Protein AF-A0A2I0QCY6-F1 (afdb_monomer_lite)

Structure (mmCIF, N/CA/C/O backbone):
data_AF-A0A2I0QCY6-F1
#
_entry.id   AF-A0A2I0QCY6-F1
#
loop_
_atom_site.group_PDB
_atom_site.id
_atom_site.type_symbol
_atom_site.label_atom_id
_atom_site.label_alt_id
_atom_site.label_comp_id
_atom_site.label_asym_id
_atom_site.label_entity_id
_atom_site.label_seq_id
_atom_site.pdbx_PDB_ins_code
_atom_site.Cartn_x
_atom_site.Cartn_y
_atom_site.Cartn_z
_atom_site.occupancy
_atom_site.B_iso_or_equiv
_atom_site.auth_seq_id
_atom_site.auth_comp_id
_atom_site.auth_asym_id
_atom_site.auth_atom_id
_atom_site.pdbx_PDB_model_num
ATOM 1 N N . MET A 1 1 ? -36.708 6.060 -2.106 1.00 56.03 1 MET A N 1
ATOM 2 C CA . MET A 1 1 ? -35.362 5.475 -1.923 1.00 56.03 1 MET A CA 1
ATOM 3 C C . MET A 1 1 ? -35.419 4.570 -0.708 1.00 56.03 1 MET A C 1
ATOM 5 O O . MET A 1 1 ? -35.887 5.029 0.324 1.00 56.03 1 MET A O 1
ATOM 9 N N . ASN A 1 2 ? -35.019 3.303 -0.832 1.00 63.25 2 ASN A N 1
ATOM 10 C CA . ASN A 1 2 ? -34.872 2.440 0.344 1.00 63.25 2 ASN A CA 1
ATOM 11 C C . ASN A 1 2 ? -33.709 2.963 1.201 1.00 63.25 2 ASN A C 1
ATOM 13 O O . ASN A 1 2 ? -32.710 3.404 0.623 1.00 63.25 2 ASN A O 1
ATOM 17 N N . PRO A 1 3 ? -33.818 2.943 2.540 1.00 66.56 3 PRO A N 1
ATOM 18 C CA . PRO A 1 3 ? -32.717 3.354 3.398 1.00 66.56 3 PRO A CA 1
ATOM 19 C C . PRO A 1 3 ? -31.495 2.453 3.152 1.00 66.56 3 PRO A C 1
ATOM 21 O O . PRO A 1 3 ? -31.661 1.258 2.874 1.00 66.56 3 PRO A O 1
ATOM 24 N N . PRO A 1 4 ? -30.269 2.999 3.227 1.00 73.38 4 PRO A N 1
ATOM 25 C CA . PRO A 1 4 ? -29.063 2.200 3.075 1.00 73.38 4 PRO A CA 1
ATOM 26 C C . PRO A 1 4 ? -29.025 1.119 4.158 1.00 73.38 4 PRO A C 1
ATOM 28 O O . PRO A 1 4 ? -29.265 1.384 5.336 1.00 73.38 4 PRO A O 1
ATOM 31 N N . LYS A 1 5 ? -28.735 -0.121 3.756 1.00 76.56 5 LYS A N 1
ATOM 32 C CA . LYS A 1 5 ? -28.616 -1.243 4.687 1.00 76.56 5 LYS A CA 1
ATOM 33 C C . LYS A 1 5 ? -27.312 -1.102 5.471 1.00 76.56 5 LYS A C 1
ATOM 35 O O . LYS A 1 5 ? -26.233 -1.222 4.898 1.00 76.56 5 LYS A O 1
ATOM 40 N N . ILE A 1 6 ? -27.425 -0.847 6.770 1.00 76.56 6 ILE A N 1
ATOM 41 C CA . ILE A 1 6 ? -26.289 -0.804 7.692 1.00 76.56 6 ILE A CA 1
ATOM 42 C C . ILE A 1 6 ? -25.958 -2.247 8.084 1.00 76.56 6 ILE A C 1
ATOM 44 O O . ILE A 1 6 ? -26.844 -3.009 8.467 1.00 76.56 6 ILE A O 1
ATOM 48 N N . TYR A 1 7 ? -24.695 -2.637 7.926 1.00 77.44 7 TYR A N 1
ATOM 49 C CA . TYR A 1 7 ? -24.212 -3.965 8.290 1.00 77.44 7 TYR A CA 1
ATOM 50 C C . TYR A 1 7 ? -23.464 -3.887 9.615 1.00 77.44 7 TYR A C 1
ATOM 52 O O . TYR A 1 7 ? -22.418 -3.254 9.673 1.00 77.44 7 TYR A O 1
ATOM 60 N N . ASP A 1 8 ? -23.934 -4.589 10.644 1.00 81.81 8 ASP A N 1
ATOM 61 C CA . ASP A 1 8 ? -23.185 -4.705 11.907 1.00 81.81 8 ASP A CA 1
ATOM 62 C C . ASP A 1 8 ? -21.906 -5.537 11.727 1.00 81.81 8 ASP A C 1
ATOM 64 O O . ASP A 1 8 ? -20.870 -5.277 12.336 1.00 81.81 8 ASP A O 1
ATOM 68 N N . ASN A 1 9 ? -21.974 -6.531 10.837 1.00 89.12 9 ASN A N 1
ATOM 69 C CA . ASN A 1 9 ? -20.839 -7.320 10.384 1.00 89.12 9 ASN A CA 1
ATOM 70 C C . ASN A 1 9 ? -20.894 -7.472 8.866 1.00 89.12 9 ASN A C 1
ATOM 72 O O . ASN A 1 9 ? -21.902 -7.915 8.307 1.00 89.12 9 ASN A O 1
ATOM 76 N N . TYR A 1 10 ? -19.795 -7.130 8.201 1.00 89.19 10 TYR A N 1
ATOM 77 C CA . TYR A 1 10 ? -19.658 -7.357 6.770 1.00 89.19 10 TYR A CA 1
ATOM 78 C C . TYR A 1 10 ? -19.527 -8.857 6.472 1.00 89.19 10 TYR A C 1
ATOM 80 O O . TYR A 1 10 ? -18.855 -9.580 7.214 1.00 89.19 10 TYR A O 1
ATOM 88 N N . PRO A 1 11 ? -20.138 -9.350 5.382 1.00 91.88 11 PRO A N 1
ATOM 89 C CA . PRO A 1 11 ? -19.978 -10.735 4.969 1.00 91.88 11 PRO A CA 1
ATOM 90 C C . PRO A 1 11 ? -18.519 -11.026 4.590 1.00 91.88 11 PRO A C 1
ATOM 92 O O . PRO A 1 11 ? -17.850 -10.215 3.949 1.00 91.88 11 PRO A O 1
ATOM 95 N N . LEU A 1 12 ? -18.038 -12.219 4.949 1.00 91.06 12 LEU A N 1
ATOM 96 C CA . LEU A 1 12 ? -16.628 -12.607 4.809 1.00 91.06 12 LEU A CA 1
ATOM 97 C C . LEU A 1 12 ? -16.093 -12.511 3.375 1.00 91.06 12 LEU A C 1
ATOM 99 O O . LEU A 1 12 ? -14.922 -12.201 3.186 1.00 91.06 12 LEU A O 1
ATOM 103 N N . TRP A 1 13 ? -16.929 -12.737 2.360 1.00 92.31 13 TRP A N 1
ATOM 104 C CA . TRP A 1 13 ? -16.494 -12.636 0.967 1.00 92.31 13 TRP A CA 1
ATOM 105 C C . TRP A 1 13 ? -16.049 -11.212 0.599 1.00 92.31 13 TRP A C 1
ATOM 107 O O . TRP A 1 13 ? -15.081 -11.073 -0.142 1.00 92.31 13 TRP A O 1
ATOM 117 N N . ILE A 1 14 ? -16.678 -10.165 1.159 1.00 91.56 14 ILE A N 1
ATOM 118 C CA . ILE A 1 14 ? -16.260 -8.768 0.936 1.00 91.56 14 ILE A CA 1
ATOM 119 C C . ILE A 1 14 ? -14.865 -8.561 1.512 1.00 91.56 14 ILE A C 1
ATOM 121 O O . ILE A 1 14 ? -13.996 -8.032 0.828 1.00 91.56 14 ILE A O 1
ATOM 125 N N . VAL A 1 15 ? -14.639 -9.051 2.733 1.00 93.50 15 VAL A N 1
ATOM 126 C CA . VAL A 1 15 ? -13.345 -8.958 3.419 1.00 93.50 15 VAL A CA 1
ATOM 127 C C . VAL A 1 15 ? -12.244 -9.661 2.633 1.00 93.50 15 VAL A C 1
ATOM 129 O O . VAL A 1 15 ? -11.139 -9.136 2.499 1.00 93.50 15 VAL A O 1
ATOM 132 N N . ILE A 1 16 ? -12.533 -10.853 2.112 1.00 93.94 16 ILE A N 1
ATOM 133 C CA . ILE A 1 16 ? -11.571 -11.627 1.325 1.00 93.94 16 ILE A CA 1
ATOM 134 C C . ILE A 1 16 ? -11.234 -10.878 0.034 1.00 93.94 16 ILE A C 1
ATOM 136 O O . ILE A 1 16 ? -10.059 -10.647 -0.241 1.00 93.94 16 ILE A O 1
ATOM 140 N N . VAL A 1 17 ? -12.247 -10.452 -0.725 1.00 93.69 17 VAL A N 1
ATOM 141 C CA . VAL A 1 17 ? -12.047 -9.745 -1.998 1.00 93.69 17 VAL A CA 1
ATOM 142 C C . VAL A 1 17 ? -11.289 -8.434 -1.786 1.00 93.69 17 VAL A C 1
ATOM 144 O O . VAL A 1 17 ? -10.324 -8.177 -2.505 1.00 93.69 17 VAL A O 1
ATOM 147 N N . SER A 1 18 ? -11.651 -7.642 -0.771 1.00 91.94 18 SER A N 1
ATOM 148 C CA . SER A 1 18 ? -10.982 -6.368 -0.493 1.00 91.94 18 SER A CA 1
ATOM 149 C C . SER A 1 18 ? -9.505 -6.563 -0.153 1.00 91.94 18 SER A C 1
ATOM 151 O O . SER A 1 18 ? -8.654 -5.836 -0.654 1.00 91.94 18 SER A O 1
ATOM 153 N N . ASN A 1 19 ? -9.182 -7.562 0.676 1.00 93.06 19 ASN A N 1
ATOM 154 C CA . ASN A 1 19 ? -7.799 -7.813 1.075 1.00 93.06 19 ASN A CA 1
ATOM 155 C C . ASN A 1 19 ? -6.968 -8.404 -0.065 1.00 93.06 19 ASN A C 1
ATOM 157 O O . ASN A 1 19 ? -5.804 -8.041 -0.195 1.00 93.06 19 ASN A O 1
ATOM 161 N N . ILE A 1 20 ? -7.546 -9.269 -0.904 1.00 93.69 20 ILE A N 1
ATOM 162 C CA . ILE A 1 20 ? -6.861 -9.779 -2.101 1.00 93.69 20 ILE A CA 1
ATOM 163 C C . ILE A 1 20 ? -6.514 -8.621 -3.038 1.00 93.69 20 ILE A C 1
ATOM 165 O O . ILE A 1 20 ? -5.376 -8.537 -3.500 1.00 93.69 20 ILE A O 1
ATOM 169 N N . LEU A 1 21 ? -7.463 -7.708 -3.270 1.00 92.25 21 LEU A N 1
ATOM 170 C CA . LEU A 1 21 ? -7.251 -6.546 -4.128 1.00 92.25 21 LEU A CA 1
ATOM 171 C C . LEU A 1 21 ? -6.115 -5.663 -3.589 1.00 92.25 21 LEU A C 1
ATOM 173 O O . LEU A 1 21 ? -5.157 -5.393 -4.316 1.00 92.25 21 LEU A O 1
ATOM 177 N N . SER A 1 22 ? -6.167 -5.293 -2.303 1.00 91.88 22 SER A N 1
ATOM 178 C CA . SER A 1 22 ? -5.122 -4.483 -1.660 1.00 91.88 22 SER A CA 1
ATOM 179 C C . SER A 1 22 ? -3.757 -5.178 -1.652 1.00 91.88 22 SER A C 1
ATOM 181 O O . SER A 1 22 ? -2.744 -4.557 -1.971 1.00 91.88 22 SER A O 1
ATOM 183 N N . LEU A 1 23 ? -3.712 -6.476 -1.336 1.00 94.19 23 LEU A N 1
ATOM 184 C CA . LEU A 1 23 ? -2.462 -7.232 -1.290 1.00 94.19 23 LEU A CA 1
ATOM 185 C C . LEU A 1 23 ? -1.823 -7.350 -2.675 1.00 94.19 23 LEU A C 1
ATOM 187 O O . LEU A 1 23 ? -0.603 -7.262 -2.793 1.00 94.19 23 LEU A O 1
ATOM 191 N N . ALA A 1 24 ? -2.628 -7.506 -3.724 1.00 94.31 24 ALA A N 1
ATOM 192 C CA . ALA A 1 24 ? -2.135 -7.531 -5.093 1.00 94.31 24 ALA A CA 1
ATOM 193 C C . ALA A 1 24 ? -1.528 -6.180 -5.511 1.00 94.31 24 ALA A C 1
ATOM 195 O O . ALA A 1 24 ? -0.487 -6.169 -6.167 1.00 94.31 24 ALA A O 1
ATOM 196 N N . VAL A 1 25 ? -2.100 -5.050 -5.072 1.00 94.50 25 VAL A N 1
ATOM 197 C CA . VAL A 1 25 ? -1.498 -3.720 -5.290 1.00 94.50 25 VAL A CA 1
ATOM 198 C C . VAL A 1 25 ? -0.140 -3.619 -4.589 1.00 94.50 25 VAL A C 1
ATOM 200 O O . VAL A 1 25 ? 0.845 -3.221 -5.213 1.00 94.50 25 VAL A O 1
ATOM 203 N N . TYR A 1 26 ? -0.055 -4.040 -3.324 1.00 96.00 26 TYR A N 1
ATOM 204 C CA . TYR A 1 26 ? 1.204 -4.038 -2.569 1.00 96.00 26 TYR A CA 1
ATOM 205 C C . TYR A 1 26 ? 2.253 -4.963 -3.193 1.00 96.00 26 TYR A C 1
ATOM 207 O O . TYR A 1 26 ? 3.422 -4.595 -3.293 1.00 96.00 26 TYR A O 1
ATOM 215 N N . ALA A 1 27 ? 1.847 -6.148 -3.650 1.00 96.56 27 ALA A N 1
ATOM 216 C CA . ALA A 1 27 ? 2.734 -7.108 -4.293 1.00 96.56 27 ALA A CA 1
ATOM 217 C C . ALA A 1 27 ? 3.266 -6.583 -5.635 1.00 96.56 27 ALA A C 1
ATOM 219 O O . ALA A 1 27 ? 4.466 -6.683 -5.893 1.00 96.56 27 ALA A O 1
ATOM 220 N N . ALA A 1 28 ? 2.404 -5.980 -6.459 1.00 96.56 28 ALA A N 1
ATOM 221 C CA . ALA A 1 28 ? 2.802 -5.353 -7.717 1.00 96.56 28 ALA A CA 1
ATOM 222 C C . ALA A 1 28 ? 3.806 -4.216 -7.480 1.00 96.56 28 ALA A C 1
ATOM 224 O O . ALA A 1 28 ? 4.864 -4.175 -8.114 1.00 96.56 28 ALA A O 1
ATOM 225 N N . GLY A 1 29 ? 3.520 -3.344 -6.510 1.00 97.12 29 GLY A N 1
ATOM 226 C CA . GLY A 1 29 ? 4.425 -2.267 -6.135 1.00 97.12 29 GLY A CA 1
ATOM 227 C C . GLY A 1 29 ? 5.769 -2.786 -5.624 1.00 97.12 29 GLY A C 1
ATOM 228 O O . GLY A 1 29 ? 6.821 -2.359 -6.101 1.00 97.12 29 GLY A O 1
ATOM 229 N N . ALA A 1 30 ? 5.751 -3.774 -4.729 1.00 97.75 30 ALA A N 1
ATOM 230 C CA . ALA A 1 30 ? 6.962 -4.379 -4.189 1.00 97.75 30 ALA A CA 1
ATOM 231 C C . ALA A 1 30 ? 7.807 -5.016 -5.296 1.00 97.75 30 ALA A C 1
ATOM 233 O O . ALA A 1 30 ? 9.010 -4.771 -5.355 1.00 97.75 30 ALA A O 1
ATOM 234 N N . TYR A 1 31 ? 7.186 -5.770 -6.206 1.00 98.00 31 TYR A N 1
ATOM 235 C CA . TYR A 1 31 ? 7.868 -6.393 -7.339 1.00 98.00 31 TYR A CA 1
ATOM 236 C C . TYR A 1 31 ? 8.616 -5.365 -8.201 1.00 98.00 31 TYR A C 1
ATOM 238 O O . TYR A 1 31 ? 9.800 -5.549 -8.500 1.00 98.00 31 TYR A O 1
ATOM 246 N N . ILE A 1 32 ? 7.965 -4.250 -8.546 1.00 97.69 32 ILE A N 1
ATOM 247 C CA . ILE A 1 32 ? 8.595 -3.158 -9.302 1.00 97.69 32 ILE A CA 1
ATOM 248 C C . ILE A 1 32 ? 9.781 -2.574 -8.521 1.00 97.69 32 ILE A C 1
ATOM 250 O O . ILE A 1 32 ? 10.876 -2.413 -9.067 1.00 97.69 32 ILE A O 1
ATOM 254 N N . MET A 1 33 ? 9.591 -2.300 -7.229 1.00 98.44 33 MET A N 1
ATOM 255 C CA . MET A 1 33 ? 10.623 -1.692 -6.389 1.00 98.44 33 MET A CA 1
ATOM 256 C C . MET A 1 33 ? 11.823 -2.621 -6.159 1.00 98.44 33 MET A C 1
ATOM 258 O O . MET A 1 33 ? 12.955 -2.137 -6.142 1.00 98.44 33 MET A O 1
ATOM 262 N N . PHE A 1 34 ? 11.615 -3.937 -6.050 1.00 98.12 34 PHE A N 1
ATOM 263 C CA . PHE A 1 34 ? 12.695 -4.932 -6.000 1.00 98.12 34 PHE A CA 1
ATOM 264 C C . PHE A 1 34 ? 13.426 -5.070 -7.339 1.00 98.12 34 PHE A C 1
ATOM 266 O O . PHE A 1 34 ? 14.641 -5.261 -7.357 1.00 98.12 34 PHE A O 1
ATOM 273 N N . THR A 1 35 ? 12.710 -4.921 -8.457 1.00 96.69 35 THR A N 1
ATOM 274 C CA . THR A 1 35 ? 13.307 -4.934 -9.803 1.00 96.69 35 THR A CA 1
ATOM 275 C C . THR A 1 35 ? 14.245 -3.743 -10.013 1.00 96.69 35 THR A C 1
ATOM 277 O O . THR A 1 35 ? 15.268 -3.860 -10.697 1.00 96.69 35 THR A O 1
ATOM 280 N N . LEU A 1 36 ? 13.938 -2.592 -9.405 1.00 96.38 36 LEU A N 1
ATOM 281 C CA . LEU A 1 36 ? 14.852 -1.453 -9.385 1.00 96.38 36 LEU A CA 1
ATOM 282 C C . LEU A 1 36 ? 16.123 -1.783 -8.586 1.00 96.38 36 LEU A C 1
ATOM 284 O O . LEU A 1 36 ? 17.222 -1.670 -9.136 1.00 96.38 36 LEU A O 1
ATOM 288 N N . SER A 1 37 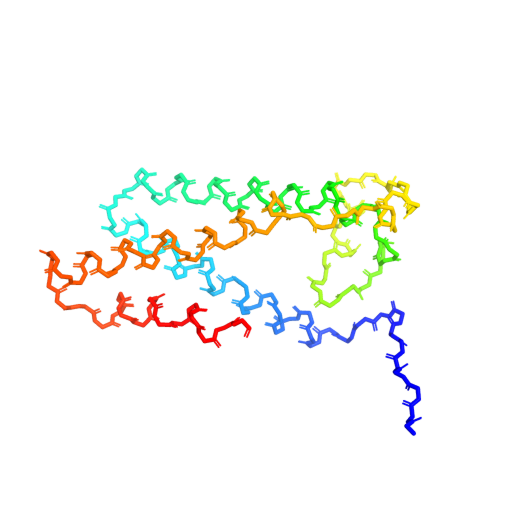? 15.965 -2.189 -7.321 1.00 97.25 37 SER A N 1
ATOM 289 C CA . SER A 1 37 ? 17.048 -2.648 -6.444 1.00 97.25 37 SER A CA 1
ATOM 290 C C . SER A 1 37 ? 16.507 -3.362 -5.195 1.00 97.25 37 SER A C 1
ATOM 292 O O . SER A 1 37 ? 15.384 -3.115 -4.752 1.00 97.25 37 SER A O 1
ATOM 294 N N . MET A 1 38 ? 17.341 -4.180 -4.545 1.00 97.62 38 MET A N 1
ATOM 295 C CA . MET A 1 38 ? 16.978 -4.832 -3.276 1.00 97.62 38 MET A CA 1
ATOM 296 C C . MET A 1 38 ? 16.643 -3.815 -2.172 1.00 97.62 38 MET A C 1
ATOM 298 O O . MET A 1 38 ? 15.673 -3.984 -1.435 1.00 97.62 38 MET A O 1
ATOM 302 N N . ILE A 1 39 ? 17.427 -2.735 -2.079 1.00 98.19 39 ILE A N 1
ATOM 303 C CA . ILE A 1 39 ? 17.269 -1.702 -1.048 1.00 98.19 39 ILE A CA 1
ATOM 304 C C . ILE A 1 39 ? 15.918 -0.997 -1.211 1.00 98.19 39 ILE A C 1
ATOM 306 O O . ILE A 1 39 ? 15.179 -0.850 -0.240 1.00 98.19 39 ILE A O 1
ATOM 310 N N . THR A 1 40 ? 15.559 -0.606 -2.437 1.00 97.50 40 THR A N 1
ATOM 311 C CA . THR A 1 40 ? 14.291 0.088 -2.715 1.00 97.50 40 THR A CA 1
ATOM 312 C C . THR A 1 40 ? 13.074 -0.786 -2.435 1.00 97.50 40 THR A C 1
ATOM 314 O O . THR A 1 40 ? 12.083 -0.285 -1.906 1.00 97.50 40 THR A O 1
ATOM 317 N N . GLY A 1 41 ? 13.153 -2.089 -2.719 1.00 98.00 41 GLY A N 1
ATOM 318 C CA . GLY A 1 41 ? 12.106 -3.041 -2.349 1.00 98.00 41 GLY A CA 1
ATOM 319 C C . GLY A 1 41 ? 11.921 -3.164 -0.834 1.00 98.00 41 GLY A C 1
ATOM 320 O O . GLY A 1 41 ? 10.797 -3.060 -0.345 1.00 98.00 41 GLY A O 1
ATOM 321 N N . ILE A 1 42 ? 13.012 -3.294 -0.069 1.00 98.25 42 ILE A N 1
ATOM 322 C CA . ILE A 1 42 ? 12.947 -3.353 1.403 1.00 98.25 42 ILE A CA 1
ATOM 323 C C . ILE A 1 42 ? 12.341 -2.067 1.979 1.00 98.25 42 ILE A C 1
ATOM 325 O O . ILE A 1 42 ? 11.440 -2.140 2.817 1.00 98.25 42 ILE A O 1
ATOM 329 N N . LEU A 1 43 ? 12.788 -0.895 1.512 1.00 98.00 43 LEU A N 1
ATOM 330 C CA . LEU A 1 43 ? 12.248 0.395 1.959 1.00 98.00 43 LEU A CA 1
ATOM 331 C C . LEU A 1 43 ? 10.746 0.514 1.679 1.00 98.00 43 LEU A C 1
ATOM 333 O O . LEU A 1 43 ? 10.004 1.000 2.530 1.00 98.00 43 LEU A O 1
ATOM 337 N N . TYR A 1 44 ? 10.288 0.027 0.525 1.00 98.06 44 TYR A N 1
ATOM 338 C CA . TYR A 1 44 ? 8.871 0.021 0.169 1.00 98.06 44 TYR A CA 1
ATOM 339 C C . TYR A 1 44 ? 8.033 -0.889 1.082 1.00 98.06 44 TYR A C 1
ATOM 341 O O . TYR A 1 44 ? 6.961 -0.491 1.536 1.00 98.06 44 TYR A O 1
ATOM 349 N N . ILE A 1 45 ? 8.530 -2.082 1.423 1.00 98.19 45 ILE A N 1
ATOM 350 C CA . ILE A 1 45 ? 7.844 -2.976 2.371 1.00 98.19 45 ILE A CA 1
ATOM 351 C C . ILE A 1 45 ? 7.764 -2.349 3.766 1.00 98.19 45 ILE A C 1
ATOM 353 O O . ILE A 1 45 ? 6.698 -2.359 4.382 1.00 98.19 45 ILE A O 1
ATOM 357 N N . ILE A 1 46 ? 8.863 -1.762 4.253 1.00 98.06 46 ILE A N 1
ATOM 358 C CA . ILE A 1 46 ? 8.871 -1.036 5.532 1.00 98.06 46 ILE A CA 1
ATOM 359 C C . ILE A 1 46 ? 7.834 0.088 5.501 1.00 98.06 46 ILE A C 1
ATOM 361 O O . ILE A 1 46 ? 7.063 0.238 6.448 1.00 98.06 46 ILE A O 1
ATOM 365 N N . TYR A 1 47 ? 7.780 0.842 4.404 1.00 97.12 47 TYR A N 1
ATOM 366 C CA . TYR A 1 47 ? 6.816 1.918 4.221 1.00 97.12 47 TYR A CA 1
ATOM 367 C C . TYR A 1 47 ? 5.363 1.431 4.322 1.00 97.12 47 TYR A 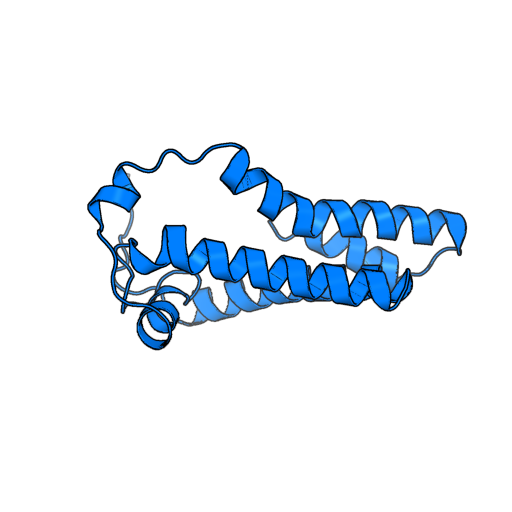C 1
ATOM 369 O O . TYR A 1 47 ? 4.596 1.996 5.103 1.00 97.12 47 TYR A O 1
ATOM 377 N N . ILE A 1 48 ? 5.000 0.346 3.624 1.00 96.62 48 ILE A N 1
ATOM 378 C CA . ILE A 1 48 ? 3.656 -0.255 3.724 1.00 96.62 48 ILE A CA 1
ATOM 379 C C . ILE A 1 48 ? 3.344 -0.663 5.166 1.00 96.62 48 ILE A C 1
ATOM 381 O O . ILE A 1 48 ? 2.262 -0.363 5.664 1.00 96.62 48 ILE A O 1
ATOM 385 N N . ILE A 1 49 ? 4.279 -1.323 5.856 1.00 96.19 49 ILE A N 1
ATOM 386 C CA . ILE A 1 49 ? 4.068 -1.784 7.237 1.00 96.19 49 ILE A CA 1
ATOM 387 C C . ILE A 1 49 ? 3.823 -0.600 8.179 1.00 96.19 49 ILE A C 1
ATOM 389 O O . ILE A 1 49 ? 2.932 -0.661 9.030 1.00 96.19 49 ILE A O 1
ATOM 393 N N . LEU A 1 50 ? 4.599 0.478 8.038 1.00 95.81 50 LEU A N 1
ATOM 394 C CA . LEU A 1 50 ? 4.429 1.689 8.841 1.00 95.81 50 LEU A CA 1
ATOM 395 C C . LEU A 1 50 ? 3.070 2.345 8.584 1.00 95.81 50 LEU A C 1
ATOM 397 O O . LEU A 1 50 ? 2.396 2.728 9.541 1.00 95.81 50 LEU A O 1
ATOM 401 N N . LEU A 1 51 ? 2.652 2.418 7.319 1.00 94.25 51 LEU A N 1
ATOM 402 C CA . LEU A 1 51 ? 1.365 2.985 6.922 1.00 94.25 51 LEU A CA 1
ATOM 403 C C . LEU A 1 51 ? 0.196 2.151 7.456 1.00 94.25 51 LEU A C 1
ATOM 405 O O . LEU A 1 51 ? -0.725 2.693 8.066 1.00 94.25 51 LEU A O 1
ATOM 409 N N . GLU A 1 52 ? 0.252 0.830 7.296 1.00 93.25 52 GLU A N 1
ATOM 410 C CA . GLU A 1 52 ? -0.747 -0.090 7.842 1.00 93.25 52 GLU A CA 1
ATOM 411 C C . GLU A 1 52 ? -0.845 0.049 9.363 1.00 93.25 52 GLU A C 1
ATOM 413 O O . GLU A 1 52 ? -1.937 0.215 9.912 1.00 93.25 52 GLU A O 1
ATOM 418 N N . ARG A 1 53 ? 0.295 0.087 10.060 1.00 94.00 53 ARG A N 1
ATOM 419 C CA . ARG A 1 53 ? 0.329 0.313 11.508 1.00 94.00 53 ARG A CA 1
ATOM 420 C C . ARG A 1 53 ? -0.317 1.645 11.895 1.00 94.00 53 ARG A C 1
ATOM 422 O O . ARG A 1 53 ? -1.097 1.671 12.847 1.00 94.00 53 ARG A O 1
ATOM 429 N N . GLN A 1 54 ? -0.014 2.729 11.184 1.00 91.38 54 GLN A N 1
ATOM 430 C CA . GLN A 1 54 ? -0.624 4.035 11.432 1.00 91.38 54 GLN A CA 1
ATOM 431 C C . GLN A 1 54 ? -2.145 3.978 11.239 1.00 91.38 54 GLN A C 1
ATOM 433 O O . GLN A 1 54 ? -2.890 4.444 12.098 1.00 91.38 54 GLN A O 1
ATOM 438 N N . PHE A 1 55 ? -2.618 3.310 10.184 1.00 90.50 55 PHE A N 1
ATOM 439 C CA . PHE A 1 55 ? -4.045 3.116 9.929 1.00 90.50 55 PHE A CA 1
ATOM 440 C C . PHE A 1 55 ? -4.757 2.365 11.068 1.00 90.50 55 PHE A C 1
ATOM 442 O O . PHE A 1 55 ? -5.888 2.700 11.440 1.00 90.50 55 PHE A O 1
ATOM 449 N N . PHE A 1 56 ? -4.100 1.365 11.663 1.00 92.19 56 PHE A N 1
ATOM 450 C CA . PHE A 1 56 ? -4.636 0.684 12.840 1.00 92.19 56 PHE A CA 1
ATOM 451 C C . PHE A 1 56 ? -4.740 1.620 14.048 1.00 92.19 56 PHE A C 1
ATOM 453 O O . PHE A 1 56 ? -5.805 1.685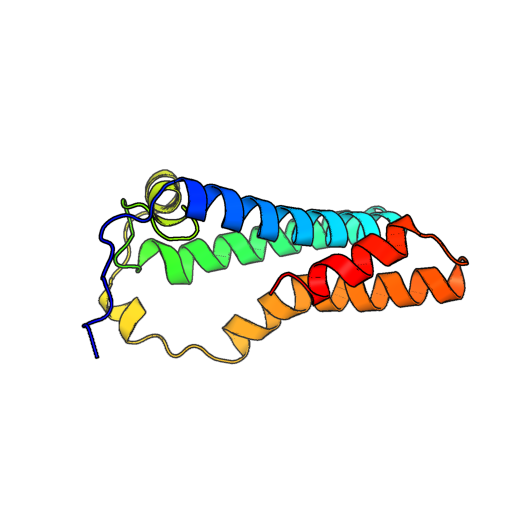 14.664 1.00 92.19 56 PHE A O 1
ATOM 460 N N . ILE A 1 57 ? -3.662 2.342 14.362 1.00 90.50 57 ILE A N 1
ATOM 461 C CA . ILE A 1 57 ? -3.553 3.183 15.564 1.00 90.50 57 ILE A CA 1
ATOM 462 C C . ILE A 1 57 ? -4.455 4.419 15.486 1.00 90.50 57 ILE A C 1
ATOM 464 O O . ILE A 1 57 ? -5.064 4.786 16.479 1.00 90.50 57 ILE A O 1
ATOM 468 N N . GLU A 1 58 ? -4.560 5.066 14.332 1.00 87.81 58 GLU A N 1
ATOM 469 C CA . GLU A 1 58 ? -5.322 6.316 14.201 1.00 87.81 58 GLU A CA 1
ATOM 470 C C . GLU A 1 58 ? -6.769 6.086 13.752 1.00 87.81 58 GLU A C 1
ATOM 472 O O . GLU A 1 58 ? -7.627 6.944 13.938 1.00 87.81 58 GLU A O 1
ATOM 477 N N . GLY A 1 59 ? -7.052 4.939 13.130 1.00 88.31 59 GLY A N 1
ATOM 478 C CA . GLY A 1 59 ? -8.375 4.608 12.605 1.00 88.31 59 GLY A CA 1
ATOM 479 C C . GLY A 1 59 ? -9.029 3.458 13.356 1.00 88.31 59 GLY A C 1
ATOM 480 O O . GLY A 1 59 ? -10.014 3.640 14.069 1.00 88.31 59 GLY A O 1
ATOM 481 N N . CYS A 1 60 ? -8.499 2.245 13.180 1.00 91.00 60 CYS A N 1
ATOM 482 C CA . CYS A 1 60 ? -9.211 1.021 13.562 1.00 91.00 60 CYS A CA 1
ATOM 483 C C . CYS A 1 60 ? -9.506 0.916 15.064 1.00 91.00 60 CYS A C 1
ATOM 485 O O . CYS A 1 60 ? -10.569 0.409 15.418 1.00 91.00 60 CYS A O 1
ATOM 487 N N . ILE A 1 61 ? -8.616 1.392 15.944 1.00 93.75 61 ILE A N 1
ATOM 488 C CA . ILE A 1 61 ? -8.856 1.335 17.399 1.00 93.75 61 ILE A CA 1
ATOM 489 C C . ILE A 1 61 ? -9.988 2.256 17.870 1.00 93.75 61 ILE A C 1
ATOM 491 O O . ILE A 1 61 ? -10.575 1.994 18.918 1.00 93.75 61 ILE A O 1
ATOM 495 N N . HIS A 1 62 ? -10.296 3.303 17.101 1.00 91.94 62 HIS A N 1
ATOM 496 C CA . HIS A 1 62 ? -11.353 4.278 17.378 1.00 91.94 62 HIS A CA 1
ATOM 497 C C . HIS A 1 62 ? -12.644 3.975 16.589 1.00 91.94 62 HIS A C 1
ATOM 499 O O . HIS A 1 62 ? -13.676 4.600 16.797 1.00 91.94 62 HIS A O 1
ATOM 505 N N . CYS A 1 63 ? -12.620 3.000 15.678 1.00 89.81 63 CYS A N 1
ATOM 506 C CA . CYS A 1 63 ? -13.746 2.699 14.801 1.00 89.81 63 CYS A CA 1
ATOM 507 C C . CYS A 1 63 ? -14.865 1.917 15.518 1.00 89.81 63 CYS A C 1
ATOM 509 O O . CYS A 1 63 ? -14.604 1.036 16.339 1.00 89.81 63 CYS A O 1
ATOM 511 N N . VA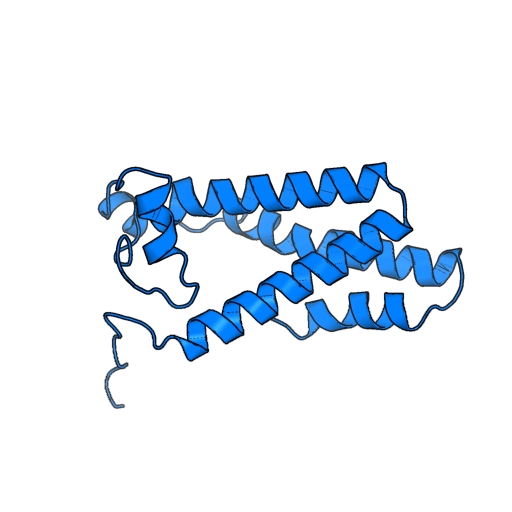L A 1 64 ? -16.124 2.148 15.118 1.00 89.56 64 VAL A N 1
ATOM 512 C CA . VAL A 1 64 ? -17.307 1.392 15.586 1.00 89.56 64 VAL A CA 1
ATOM 513 C C . VAL A 1 64 ? -17.204 -0.119 15.328 1.00 89.56 64 VAL A C 1
ATOM 515 O O . VAL A 1 64 ? -17.755 -0.921 16.079 1.00 89.56 64 VAL A O 1
ATOM 518 N N . TYR A 1 65 ? -16.438 -0.524 14.311 1.00 91.06 65 TYR A N 1
ATOM 519 C CA . TYR A 1 65 ? -16.187 -1.932 13.998 1.00 91.06 65 TYR A CA 1
ATOM 520 C C . TYR A 1 65 ? -15.036 -2.551 14.809 1.00 91.06 65 TYR A C 1
ATOM 522 O O . TYR A 1 65 ? -14.620 -3.667 14.504 1.00 91.06 65 TYR A O 1
ATOM 530 N N . TYR A 1 66 ? -14.483 -1.878 15.823 1.00 92.12 66 TYR A N 1
ATOM 531 C CA . TYR A 1 66 ? -13.477 -2.488 16.696 1.00 92.12 66 TYR A CA 1
ATOM 532 C C . TYR A 1 66 ? -14.054 -3.719 17.415 1.00 92.12 66 TYR A C 1
ATOM 534 O O . TYR A 1 66 ? -15.012 -3.606 18.180 1.00 92.12 66 TYR A O 1
ATOM 542 N N . GLY A 1 67 ? -13.461 -4.891 17.185 1.00 91.75 67 GLY A N 1
ATOM 543 C CA . GLY A 1 67 ? -13.979 -6.181 17.656 1.00 91.75 67 GLY A CA 1
ATOM 544 C C . GLY A 1 67 ? -14.962 -6.862 16.703 1.00 91.75 67 GLY A C 1
ATOM 545 O O . GLY A 1 67 ? -15.267 -8.033 16.906 1.00 91.75 67 GLY A O 1
ATOM 546 N N . ASN A 1 68 ? -15.397 -6.175 15.646 1.00 92.75 68 ASN A N 1
ATOM 547 C CA . ASN A 1 68 ? -16.378 -6.650 14.674 1.00 92.75 68 ASN A CA 1
ATOM 548 C C . ASN A 1 68 ? -15.778 -6.739 13.261 1.00 92.75 68 ASN A C 1
ATOM 550 O O . ASN A 1 68 ? -14.675 -6.259 12.975 1.00 92.75 68 ASN A O 1
ATOM 554 N N . THR A 1 69 ? -16.519 -7.356 12.343 1.00 92.94 69 THR A N 1
ATOM 555 C CA . THR A 1 69 ? -16.082 -7.539 10.953 1.00 92.94 69 THR A CA 1
ATOM 556 C C . THR A 1 69 ? -16.383 -6.285 10.131 1.00 92.94 69 THR A C 1
ATOM 558 O O . THR A 1 69 ? -17.511 -6.097 9.680 1.00 92.94 69 THR A O 1
ATOM 561 N N . CYS A 1 70 ? -15.384 -5.423 9.911 1.00 92.19 70 CYS A N 1
ATOM 562 C CA . CYS A 1 70 ? -15.492 -4.329 8.934 1.00 92.19 70 CYS A CA 1
ATOM 563 C C . CYS A 1 70 ? -15.247 -4.832 7.502 1.00 92.19 70 CYS A C 1
ATOM 565 O O . CYS A 1 70 ? -14.724 -5.929 7.320 1.00 92.19 70 CYS A O 1
ATOM 567 N N . ALA A 1 71 ? -15.539 -4.007 6.491 1.00 89.25 71 ALA A N 1
ATOM 568 C CA . ALA A 1 71 ? -15.316 -4.341 5.079 1.00 89.25 71 ALA A CA 1
ATOM 569 C C . ALA A 1 71 ? -13.875 -4.786 4.768 1.00 89.25 71 ALA A C 1
ATOM 571 O O . ALA A 1 71 ? -13.673 -5.605 3.887 1.00 89.25 71 ALA A O 1
ATOM 572 N N . PHE A 1 72 ? -12.890 -4.304 5.533 1.00 91.44 72 PHE A N 1
ATOM 573 C CA . PHE A 1 72 ? -11.476 -4.658 5.381 1.00 91.44 72 PHE A CA 1
ATOM 574 C C . PHE A 1 72 ? -11.015 -5.777 6.328 1.00 91.44 72 PHE A C 1
ATOM 576 O O . PHE A 1 72 ? -9.845 -6.148 6.314 1.00 91.44 72 PHE A O 1
ATOM 583 N N . GLY A 1 73 ? -11.873 -6.276 7.225 1.00 90.56 73 GLY A N 1
ATOM 584 C CA . GLY A 1 73 ? -11.522 -7.273 8.251 1.00 90.56 73 GLY A CA 1
ATOM 585 C C . GLY A 1 73 ? -10.614 -6.767 9.382 1.00 90.56 73 GLY A C 1
ATOM 586 O O . GLY A 1 73 ? -10.439 -7.450 10.392 1.00 90.56 73 GLY A O 1
ATOM 587 N N . LYS A 1 74 ? -10.076 -5.547 9.267 1.00 92.12 74 LYS A N 1
ATOM 588 C CA . LYS A 1 74 ? -9.162 -4.930 10.241 1.00 92.12 74 LYS A CA 1
ATOM 589 C C . LYS A 1 74 ? -9.792 -4.743 11.630 1.00 92.12 74 LYS A C 1
ATOM 591 O O . LYS A 1 74 ? -9.077 -4.792 12.626 1.00 92.12 74 LYS A O 1
ATOM 596 N N . GLY A 1 75 ? -11.119 -4.622 11.718 1.00 90.69 75 GLY A N 1
ATOM 597 C CA . GLY A 1 75 ? -11.853 -4.510 12.986 1.00 90.69 75 GLY A CA 1
ATOM 598 C C . GLY A 1 75 ? -11.680 -5.711 13.928 1.00 90.69 75 GLY A C 1
ATOM 599 O O . GLY A 1 75 ? -11.601 -5.522 15.138 1.00 90.69 75 GLY A O 1
ATOM 600 N N . ILE A 1 76 ? -11.507 -6.926 13.393 1.00 92.62 76 ILE A N 1
ATOM 601 C CA . ILE A 1 76 ? -11.243 -8.149 14.182 1.00 92.62 76 ILE A CA 1
ATOM 602 C C . ILE A 1 76 ? -9.754 -8.276 14.536 1.00 92.62 76 ILE A C 1
ATOM 604 O O . ILE A 1 76 ? -9.380 -8.906 15.527 1.00 92.62 76 ILE A O 1
ATOM 608 N N . ILE A 1 77 ? -8.883 -7.695 13.711 1.00 92.44 77 ILE A N 1
ATOM 609 C CA . ILE A 1 77 ? -7.429 -7.734 13.896 1.00 92.44 77 ILE A CA 1
ATOM 610 C C . ILE A 1 77 ? -7.007 -6.734 14.975 1.00 92.44 77 ILE A C 1
ATOM 612 O O . ILE A 1 77 ? -6.190 -7.073 15.829 1.00 92.44 77 ILE A O 1
ATOM 616 N N . ALA A 1 78 ? -7.587 -5.530 14.979 1.00 92.81 78 ALA A N 1
ATOM 617 C CA . ALA A 1 78 ? -7.194 -4.445 15.876 1.00 92.81 78 ALA A CA 1
ATOM 618 C C . ALA A 1 78 ? -7.167 -4.844 17.371 1.00 92.81 78 ALA A C 1
ATOM 620 O O . ALA A 1 78 ? -6.139 -4.595 18.000 1.00 92.81 78 ALA A O 1
ATOM 621 N N . PRO A 1 79 ? -8.176 -5.545 17.935 1.00 93.31 79 PRO A N 1
ATOM 622 C CA . PRO A 1 79 ? -8.162 -5.960 19.338 1.00 93.31 79 PRO A CA 1
ATOM 623 C C . PRO A 1 79 ? -7.074 -6.959 19.723 1.00 93.31 79 PRO A C 1
ATOM 625 O O . PRO A 1 79 ? -6.785 -7.116 20.906 1.00 93.31 79 PRO A O 1
ATOM 628 N N . LYS A 1 80 ? -6.482 -7.663 18.750 1.00 94.31 80 LYS A N 1
ATOM 629 C CA . LYS A 1 80 ? -5.413 -8.637 19.014 1.00 94.31 80 LYS A CA 1
ATOM 630 C C . LYS A 1 80 ? -4.066 -7.962 19.265 1.00 94.31 80 LYS A C 1
ATOM 632 O O . LYS A 1 80 ? -3.211 -8.550 19.919 1.00 94.31 80 LYS A O 1
ATOM 637 N N . PHE A 1 81 ? -3.877 -6.753 18.737 1.00 92.88 81 PHE A N 1
ATOM 638 C CA . PHE A 1 81 ? -2.594 -6.044 18.755 1.00 92.88 81 PHE A CA 1
ATOM 639 C C . PHE A 1 81 ? -2.645 -4.713 19.508 1.00 92.88 81 PHE A C 1
ATOM 641 O O . PHE A 1 81 ? -1.616 -4.243 19.990 1.00 92.88 81 PHE A O 1
ATOM 648 N N . PHE A 1 82 ? -3.824 -4.103 19.628 1.00 93.56 82 PHE A N 1
ATOM 649 C CA . PHE A 1 82 ? -4.005 -2.781 20.213 1.00 93.56 82 PHE A CA 1
ATOM 650 C C . PHE A 1 82 ? -5.179 -2.773 21.190 1.00 93.56 82 PHE A C 1
ATOM 652 O O . PHE A 1 82 ? -6.082 -3.600 21.107 1.00 93.56 82 PHE A O 1
ATOM 659 N N . LYS A 1 83 ? -5.165 -1.820 22.125 1.00 93.00 83 LYS A N 1
ATOM 660 C CA . LYS A 1 83 ? -6.298 -1.568 23.022 1.00 93.00 83 LYS A CA 1
ATOM 661 C C . LYS A 1 83 ? -7.328 -0.685 22.319 1.00 93.00 83 LYS A C 1
ATOM 663 O O . LYS A 1 83 ? -6.965 0.123 21.466 1.00 93.00 83 LYS A O 1
ATOM 668 N N . LYS A 1 84 ? -8.597 -0.817 22.717 1.00 92.56 84 LYS A N 1
ATOM 669 C CA . LYS A 1 84 ? -9.683 0.017 22.196 1.00 92.56 84 LYS A CA 1
ATOM 670 C C . LYS A 1 84 ? -9.397 1.477 22.534 1.00 92.56 84 LYS A C 1
ATOM 672 O O . LYS A 1 84 ? -9.065 1.789 23.678 1.00 92.56 84 LYS A O 1
ATOM 677 N N . GLY A 1 85 ? -9.502 2.333 21.529 1.00 91.25 85 GLY A N 1
ATOM 678 C CA . GLY A 1 85 ? -9.413 3.774 21.680 1.00 91.25 85 GLY A CA 1
ATOM 679 C C . GLY A 1 85 ? -10.774 4.396 21.984 1.00 91.25 85 GLY A C 1
ATOM 680 O O . GLY A 1 85 ? -11.763 3.713 22.242 1.00 91.25 85 GLY A O 1
ATOM 681 N N . ASP A 1 86 ? -10.806 5.718 21.931 1.00 90.56 86 ASP A N 1
ATOM 682 C CA . ASP A 1 86 ? -12.001 6.536 22.102 1.00 90.56 86 ASP A CA 1
ATOM 683 C C . ASP A 1 86 ? -12.762 6.719 20.769 1.00 90.56 86 ASP A C 1
ATOM 685 O O . ASP A 1 86 ? -12.178 7.278 19.839 1.00 90.56 86 ASP A O 1
ATOM 689 N N . PRO A 1 87 ? -14.015 6.248 20.634 1.00 87.62 87 PRO A N 1
ATOM 690 C CA . PRO A 1 87 ? -14.787 6.395 19.403 1.00 87.62 87 PRO A CA 1
ATOM 691 C C . PRO A 1 87 ? -15.121 7.837 19.011 1.00 87.62 87 PRO A C 1
ATOM 693 O O . PRO A 1 87 ? -15.273 8.105 17.820 1.00 87.62 87 PRO A O 1
ATOM 696 N N . GLU A 1 88 ? -15.209 8.767 19.966 1.00 87.31 88 GLU A N 1
ATOM 697 C CA . GLU A 1 88 ? -15.535 10.173 19.672 1.00 87.31 88 GLU A CA 1
ATOM 698 C C . GLU A 1 88 ? -14.449 10.806 18.792 1.00 87.31 88 GLU A C 1
ATOM 700 O O . GLU A 1 88 ? -14.749 11.453 17.787 1.00 87.31 88 GLU A O 1
ATOM 705 N N . LYS A 1 89 ? -13.184 10.448 19.045 1.00 83.31 89 LYS A N 1
ATOM 706 C CA . LYS A 1 89 ? -12.032 10.857 18.226 1.00 83.31 89 LYS A CA 1
ATOM 707 C C . LYS A 1 89 ? -12.110 10.404 16.773 1.00 83.31 89 LYS A C 1
ATOM 709 O O . LYS A 1 89 ? -11.456 11.002 15.927 1.00 83.31 89 LYS A O 1
ATOM 714 N N . PHE A 1 90 ? -12.856 9.341 16.465 1.00 83.06 90 PHE A N 1
ATOM 715 C CA . PHE A 1 90 ? -13.046 8.911 15.079 1.00 83.06 90 PHE A CA 1
ATOM 716 C C . PHE A 1 90 ? -14.028 9.822 14.342 1.00 83.06 90 PHE A C 1
ATOM 718 O O . PHE A 1 90 ? -13.805 10.135 13.177 1.00 83.06 90 PHE A O 1
ATOM 725 N N . CYS A 1 91 ? -15.096 10.251 15.018 1.00 81.75 91 CYS A N 1
ATOM 726 C CA . CYS A 1 91 ? -16.108 11.147 14.458 1.00 81.75 91 CYS A CA 1
ATOM 727 C C . CYS A 1 91 ? -15.596 12.586 14.319 1.00 81.75 91 CYS A C 1
ATOM 729 O O . CYS A 1 91 ? -15.971 13.277 13.377 1.00 81.75 91 CYS A O 1
ATOM 731 N N . GLU A 1 92 ? -14.735 13.023 15.238 1.00 85.50 92 GLU A N 1
ATOM 732 C CA . GLU A 1 92 ? -14.116 14.355 15.220 1.00 85.50 92 GLU A CA 1
ATOM 733 C C . GLU A 1 92 ? -12.908 14.450 14.279 1.00 85.50 92 GLU A C 1
ATOM 735 O O . GLU A 1 92 ? -12.418 15.544 13.997 1.00 85.50 92 GLU A O 1
ATOM 740 N N . ARG A 1 93 ? -12.398 13.313 13.790 1.00 80.50 93 ARG A N 1
ATOM 741 C CA . ARG A 1 93 ? -11.244 13.298 12.894 1.00 80.50 93 ARG A CA 1
ATOM 742 C C . ARG A 1 93 ? -11.632 13.838 11.524 1.00 80.50 93 ARG A C 1
ATOM 744 O O . ARG A 1 93 ? -12.327 13.184 10.749 1.00 80.50 93 ARG A O 1
ATOM 751 N N . GLU A 1 94 ? -11.061 14.981 11.175 1.00 80.94 94 GLU A N 1
ATOM 752 C CA . GLU A 1 94 ? -11.072 15.471 9.804 1.00 80.94 94 GLU A CA 1
ATOM 753 C C . GLU A 1 94 ? -10.058 14.687 8.964 1.00 80.94 94 GLU A C 1
ATOM 755 O O . GLU A 1 94 ? -8.866 14.647 9.275 1.00 80.94 94 GLU A O 1
ATOM 760 N N . ILE A 1 95 ? -10.531 14.046 7.893 1.00 81.25 95 ILE A N 1
ATOM 761 C CA . ILE A 1 95 ? -9.655 13.385 6.923 1.00 81.25 95 ILE A CA 1
ATOM 762 C C . ILE A 1 95 ? -9.005 14.471 6.070 1.00 81.25 95 ILE A C 1
ATOM 764 O O . ILE A 1 95 ? -9.676 15.145 5.285 1.00 81.25 95 ILE A O 1
ATOM 768 N N . GLY A 1 96 ? -7.694 14.635 6.222 1.00 84.94 96 GLY A N 1
ATOM 769 C CA . GLY A 1 96 ? -6.916 15.623 5.490 1.00 84.94 96 GLY A CA 1
ATOM 770 C C . GLY A 1 96 ? -6.012 15.009 4.424 1.00 84.94 96 GLY A C 1
ATOM 771 O O . GLY A 1 96 ? -5.837 13.795 4.305 1.00 84.94 96 GLY A O 1
ATOM 772 N N . PHE A 1 97 ? -5.323 15.878 3.681 1.00 85.12 97 PHE A N 1
ATOM 773 C CA . PHE A 1 97 ? -4.297 15.462 2.718 1.00 85.12 97 PHE A CA 1
ATOM 774 C C . PHE A 1 97 ? -3.195 14.602 3.348 1.00 85.12 97 PHE A C 1
ATOM 776 O O . PHE A 1 97 ? -2.636 13.739 2.679 1.00 85.12 97 PHE A O 1
ATOM 783 N N . LYS A 1 98 ? -2.888 14.808 4.634 1.00 84.25 98 LYS A N 1
ATOM 784 C CA . LYS A 1 98 ? -1.861 14.041 5.354 1.00 84.25 98 LYS A CA 1
ATOM 785 C C . LYS A 1 98 ? -2.228 12.567 5.525 1.00 84.25 98 LYS A C 1
ATOM 787 O O . LYS A 1 98 ? -1.324 11.743 5.589 1.00 84.25 98 LYS A O 1
ATOM 792 N N . ASP A 1 99 ? -3.517 12.242 5.551 1.00 84.00 99 ASP A N 1
ATOM 793 C CA . ASP A 1 99 ? -4.007 10.865 5.654 1.00 84.00 99 ASP A CA 1
ATOM 794 C C . ASP A 1 99 ? -4.070 10.192 4.276 1.00 84.00 99 ASP A C 1
ATOM 796 O O . ASP A 1 99 ? -3.825 8.992 4.143 1.00 84.00 99 ASP A O 1
ATOM 800 N N . PHE A 1 100 ? -4.359 10.985 3.241 1.00 85.88 100 PHE A N 1
ATOM 801 C CA . PHE A 1 100 ? -4.537 10.519 1.868 1.00 85.88 100 PHE A CA 1
ATOM 802 C C . PHE A 1 100 ? -3.220 10.349 1.101 1.00 85.88 100 PHE A C 1
ATOM 804 O O . PHE A 1 100 ? -3.009 9.328 0.447 1.00 85.88 100 PHE A O 1
ATOM 811 N N . ILE A 1 101 ? -2.308 11.325 1.189 1.00 90.81 101 ILE A N 1
ATOM 812 C CA . ILE A 1 101 ? -1.044 11.330 0.432 1.00 90.81 101 ILE A CA 1
ATOM 813 C C . ILE A 1 101 ? -0.251 10.034 0.638 1.00 90.81 101 ILE A C 1
ATOM 815 O O . ILE A 1 101 ? 0.157 9.446 -0.365 1.00 90.81 101 ILE A O 1
ATOM 819 N N . PRO A 1 102 ? -0.046 9.537 1.875 1.00 91.12 102 PRO A N 1
ATOM 820 C CA . PRO A 1 102 ? 0.710 8.310 2.071 1.00 91.12 102 PRO A CA 1
ATOM 821 C C . PRO A 1 102 ? 0.103 7.116 1.328 1.00 91.12 102 PRO A C 1
ATOM 823 O O . PRO A 1 102 ? 0.822 6.328 0.723 1.00 91.12 102 PRO A O 1
ATOM 826 N N . GLN A 1 103 ? -1.227 7.011 1.304 1.00 88.19 103 GLN A N 1
ATOM 827 C CA . GLN A 1 103 ? -1.925 5.919 0.622 1.00 88.19 103 GLN A CA 1
ATOM 828 C C . GLN A 1 103 ? -1.741 6.004 -0.896 1.00 88.19 103 GLN A C 1
ATOM 830 O O . GLN A 1 103 ? -1.458 4.995 -1.539 1.00 88.19 103 GLN A O 1
ATOM 835 N N . VAL A 1 104 ? -1.802 7.211 -1.464 1.00 91.56 104 VAL A N 1
ATOM 836 C CA . VAL A 1 104 ? -1.533 7.433 -2.893 1.00 91.56 104 VAL A CA 1
ATOM 837 C C . VAL A 1 104 ? -0.097 7.059 -3.257 1.00 91.56 104 VAL A C 1
ATOM 839 O O . VAL A 1 104 ? 0.138 6.438 -4.295 1.00 91.56 104 VAL A O 1
ATOM 842 N N . LEU A 1 105 ? 0.874 7.392 -2.402 1.00 94.50 105 LEU A N 1
ATOM 843 C CA . LEU A 1 105 ? 2.289 7.107 -2.653 1.00 94.50 105 LEU A CA 1
ATOM 844 C C . LEU A 1 105 ? 2.588 5.607 -2.760 1.00 94.50 105 LEU A C 1
ATOM 846 O O . LEU A 1 105 ? 3.503 5.239 -3.501 1.00 94.50 105 LEU A O 1
ATOM 850 N N . VAL A 1 106 ? 1.801 4.746 -2.100 1.00 94.62 106 VAL A N 1
ATOM 851 C CA . VAL A 1 106 ? 1.945 3.283 -2.198 1.00 94.62 106 VAL A CA 1
ATOM 852 C C . VAL A 1 106 ? 1.835 2.796 -3.642 1.00 94.62 106 VAL A C 1
ATOM 854 O O . VAL A 1 106 ? 2.546 1.863 -4.010 1.00 94.62 106 VAL A O 1
ATOM 857 N N . ALA A 1 107 ? 1.003 3.426 -4.471 1.00 93.88 107 ALA A N 1
ATOM 858 C CA . ALA A 1 107 ? 0.894 3.077 -5.886 1.00 93.88 107 ALA A CA 1
ATOM 859 C C . ALA A 1 107 ? 1.637 4.044 -6.804 1.00 93.88 107 ALA A C 1
ATOM 861 O O . ALA A 1 107 ? 2.263 3.598 -7.763 1.00 93.88 107 ALA A O 1
ATOM 862 N N . LEU A 1 108 ? 1.627 5.346 -6.508 1.00 94.94 108 LEU A N 1
ATOM 863 C CA . LEU A 1 108 ? 2.236 6.351 -7.378 1.00 94.94 108 LEU A CA 1
ATOM 864 C C . LEU A 1 108 ? 3.753 6.163 -7.516 1.00 94.94 108 LEU A C 1
ATOM 866 O O . LEU A 1 108 ? 4.283 6.283 -8.619 1.00 94.94 108 LEU A O 1
ATOM 870 N N . VAL A 1 109 ? 4.460 5.838 -6.427 1.00 96.38 109 VAL A N 1
ATOM 871 C CA . VAL A 1 109 ? 5.919 5.653 -6.476 1.00 96.38 109 VAL A CA 1
ATOM 872 C C . VAL A 1 109 ? 6.297 4.437 -7.334 1.00 96.38 109 VAL A C 1
ATOM 874 O O . VAL A 1 109 ? 7.057 4.622 -8.290 1.00 96.38 109 VAL A O 1
ATOM 877 N N . PRO A 1 110 ? 5.754 3.221 -7.100 1.00 97.00 110 PRO A N 1
ATOM 878 C CA . PRO A 1 110 ? 6.009 2.097 -7.994 1.00 97.00 110 PRO A CA 1
ATOM 879 C C . PRO A 1 110 ? 5.539 2.335 -9.427 1.00 97.00 110 PRO A C 1
ATOM 881 O O . PRO A 1 110 ? 6.198 1.872 -10.349 1.00 97.00 110 PRO A O 1
ATOM 884 N N . LEU A 1 111 ? 4.452 3.081 -9.646 1.00 96.31 111 LEU A N 1
ATOM 885 C CA . LEU A 1 111 ? 3.982 3.420 -10.990 1.00 96.31 111 LEU A CA 1
ATOM 886 C C . LEU A 1 111 ? 5.046 4.206 -11.769 1.00 96.31 111 LEU A C 1
ATOM 888 O O . LEU A 1 111 ? 5.431 3.806 -12.868 1.00 96.31 111 LEU A O 1
ATOM 892 N N . ILE A 1 112 ? 5.563 5.291 -11.182 1.00 97.50 112 ILE A N 1
ATOM 893 C CA . ILE A 1 112 ? 6.600 6.130 -11.802 1.00 97.50 112 ILE A CA 1
ATOM 894 C C . ILE A 1 112 ? 7.870 5.309 -12.053 1.00 97.50 112 ILE A C 1
ATOM 896 O O . ILE A 1 112 ? 8.439 5.359 -13.145 1.00 97.50 112 ILE A O 1
ATOM 900 N N . VAL A 1 113 ? 8.293 4.515 -11.065 1.00 97.50 113 VAL A N 1
ATOM 901 C CA . VAL A 1 113 ? 9.476 3.652 -11.186 1.00 97.50 113 VAL A CA 1
ATOM 902 C C . VAL A 1 113 ? 9.281 2.592 -12.271 1.00 97.50 113 VAL A C 1
ATOM 904 O O . VAL A 1 113 ? 10.180 2.375 -13.078 1.00 97.50 113 VAL A O 1
ATOM 907 N N . GLY A 1 114 ? 8.114 1.954 -12.336 1.00 97.31 114 GLY A N 1
ATOM 908 C CA . GLY A 1 114 ? 7.797 0.930 -13.328 1.00 97.31 114 GLY A CA 1
ATO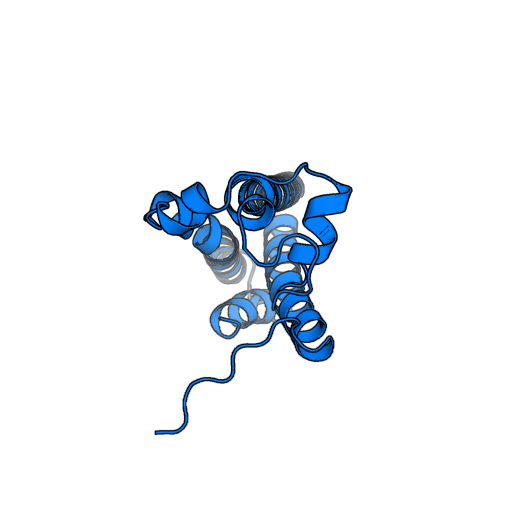M 909 C C . GLY A 1 114 ? 7.804 1.485 -14.749 1.00 97.31 114 GLY A C 1
ATOM 910 O O . GLY A 1 114 ? 8.414 0.884 -15.633 1.00 97.31 114 GLY A O 1
ATOM 911 N N . ILE A 1 115 ? 7.224 2.670 -14.961 1.00 96.88 115 ILE A N 1
ATOM 912 C CA . ILE A 1 115 ? 7.290 3.379 -16.249 1.00 96.88 115 ILE A CA 1
ATOM 913 C C . ILE A 1 115 ? 8.747 3.700 -16.608 1.00 96.88 115 ILE A C 1
ATOM 915 O O . ILE A 1 115 ? 9.186 3.414 -17.723 1.00 96.88 115 ILE A O 1
ATOM 919 N N . ALA A 1 116 ? 9.528 4.228 -15.661 1.00 97.25 116 ALA A N 1
ATOM 920 C CA . ALA A 1 116 ? 10.941 4.520 -15.888 1.00 97.25 116 ALA A CA 1
ATOM 921 C C . ALA A 1 116 ? 11.750 3.254 -16.230 1.00 97.25 116 ALA A C 1
ATOM 923 O O . ALA A 1 116 ? 12.622 3.302 -17.099 1.00 97.25 116 ALA A O 1
ATOM 924 N N . LEU A 1 117 ? 11.456 2.110 -15.602 1.00 97.25 117 LEU A N 1
ATOM 925 C CA . LEU A 1 117 ? 12.091 0.823 -15.907 1.00 97.25 117 LEU A CA 1
ATOM 926 C C . LEU A 1 117 ? 11.738 0.326 -17.313 1.00 97.25 117 LEU A C 1
ATOM 928 O O . LEU A 1 117 ? 12.639 -0.105 -18.028 1.00 97.25 117 LEU A O 1
ATOM 932 N N . LEU A 1 118 ? 10.472 0.432 -17.727 1.00 97.38 118 LEU A N 1
ATOM 933 C CA . LEU A 1 118 ? 10.033 0.052 -19.077 1.00 97.38 118 LEU A CA 1
ATOM 934 C C . LEU A 1 118 ? 10.735 0.872 -20.168 1.00 97.38 118 LEU A C 1
ATOM 936 O O . LEU A 1 118 ? 11.075 0.334 -21.220 1.00 97.38 118 LEU A O 1
ATOM 940 N N . ILE A 1 119 ? 10.973 2.161 -19.912 1.00 96.31 119 ILE A N 1
ATOM 941 C CA . ILE A 1 119 ? 11.661 3.054 -20.854 1.00 96.31 119 ILE A CA 1
ATOM 942 C C . ILE A 1 119 ? 13.176 2.797 -20.851 1.00 96.31 119 ILE A C 1
ATOM 944 O O . ILE A 1 119 ? 13.790 2.724 -21.911 1.00 96.31 119 ILE A O 1
ATOM 948 N N . SER A 1 120 ? 13.790 2.659 -19.672 1.00 95.69 120 SER A N 1
ATOM 949 C CA . SER A 1 120 ? 15.256 2.606 -19.534 1.00 95.69 120 SER A CA 1
ATOM 950 C C . SER A 1 120 ? 15.871 1.222 -19.738 1.00 95.69 120 SER A C 1
ATOM 952 O O . SER A 1 120 ? 16.992 1.127 -20.232 1.00 95.69 120 SER A O 1
ATOM 954 N N . ARG A 1 121 ? 15.175 0.147 -19.347 1.00 93.50 121 ARG A N 1
ATOM 955 C CA . ARG A 1 121 ? 15.675 -1.241 -19.418 1.00 93.50 121 ARG A CA 1
ATOM 956 C C . ARG A 1 121 ? 14.990 -2.072 -20.505 1.00 93.50 121 ARG A C 1
ATOM 958 O O . ARG A 1 121 ? 15.313 -3.246 -20.665 1.00 93.50 121 ARG A O 1
ATOM 965 N N . GLY A 1 122 ? 14.077 -1.459 -21.256 1.00 91.69 122 GLY A N 1
ATOM 966 C CA . GLY A 1 122 ? 13.304 -2.105 -22.307 1.00 91.69 122 GLY A CA 1
ATOM 967 C C . GLY A 1 122 ? 11.970 -2.670 -21.822 1.00 91.69 122 GLY A C 1
ATOM 968 O O . GLY A 1 122 ? 11.680 -2.780 -20.629 1.00 91.69 122 GLY A O 1
ATOM 969 N N . PHE A 1 123 ? 11.132 -3.018 -22.795 1.00 92.81 123 PHE A N 1
ATOM 970 C CA . PHE A 1 123 ? 9.762 -3.438 -22.551 1.00 92.81 123 PHE A CA 1
ATOM 971 C C . PHE A 1 123 ? 9.696 -4.804 -21.856 1.00 92.81 123 PHE A C 1
ATOM 973 O O . PHE A 1 123 ? 10.218 -5.798 -22.360 1.00 92.81 123 PHE A O 1
ATOM 980 N N . ASN A 1 124 ? 8.994 -4.860 -20.724 1.00 94.88 124 ASN A N 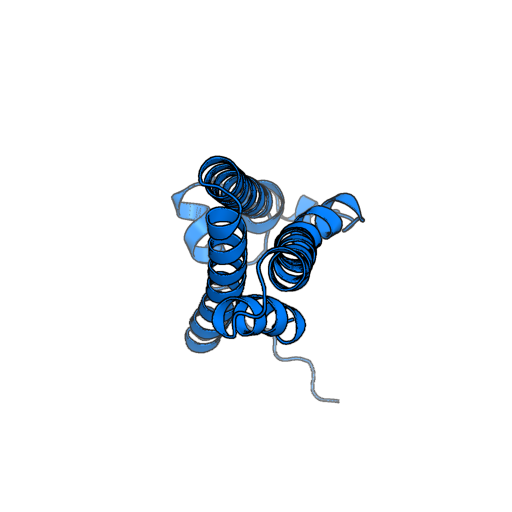1
ATOM 981 C CA . ASN A 1 124 ? 8.727 -6.089 -19.988 1.00 94.88 124 ASN A CA 1
ATOM 982 C C . ASN A 1 124 ? 7.220 -6.189 -19.678 1.00 94.88 124 ASN A C 1
ATOM 984 O O . ASN A 1 124 ? 6.697 -5.352 -18.937 1.00 94.88 124 ASN A O 1
ATOM 988 N N . PRO A 1 125 ? 6.510 -7.210 -20.191 1.00 94.81 125 PRO A N 1
ATOM 989 C CA . PRO A 1 125 ? 5.063 -7.325 -20.020 1.00 94.81 125 PRO A CA 1
ATOM 990 C C . PRO A 1 125 ? 4.642 -7.540 -18.559 1.00 94.81 125 PRO A C 1
ATOM 992 O O . PRO A 1 125 ? 3.547 -7.131 -18.180 1.00 94.81 125 PRO A O 1
ATOM 995 N N . ILE A 1 126 ? 5.503 -8.127 -17.720 1.00 96.12 126 ILE A N 1
ATOM 996 C CA . ILE A 1 126 ? 5.225 -8.329 -16.291 1.00 96.12 126 ILE A CA 1
ATOM 997 C C . ILE A 1 126 ? 5.249 -6.985 -15.560 1.00 96.12 126 ILE A C 1
ATOM 999 O O . ILE A 1 126 ? 4.336 -6.685 -14.796 1.00 96.12 126 ILE A O 1
ATOM 1003 N N . ILE A 1 127 ? 6.256 -6.145 -15.834 1.00 94.81 127 ILE A N 1
ATOM 1004 C CA . ILE A 1 127 ? 6.329 -4.791 -15.262 1.00 94.81 127 ILE A CA 1
ATOM 1005 C C . ILE A 1 127 ? 5.143 -3.957 -15.752 1.00 94.81 127 ILE A C 1
ATOM 1007 O O . ILE A 1 127 ? 4.522 -3.262 -14.954 1.00 94.81 127 ILE A O 1
ATOM 1011 N N . LEU A 1 128 ? 4.774 -4.068 -17.032 1.00 96.06 128 LEU A N 1
ATOM 1012 C CA . LEU A 1 128 ? 3.600 -3.381 -17.568 1.00 96.06 128 LEU A CA 1
ATOM 1013 C C . LEU A 1 128 ? 2.312 -3.798 -16.844 1.00 96.06 128 LEU A C 1
ATOM 1015 O O . LEU A 1 128 ? 1.548 -2.934 -16.420 1.00 96.06 128 LEU A O 1
ATOM 1019 N N . ALA A 1 129 ? 2.080 -5.099 -16.662 1.00 95.38 129 ALA A N 1
ATOM 1020 C CA . ALA A 1 129 ? 0.917 -5.593 -15.928 1.00 95.38 129 ALA A CA 1
ATOM 1021 C C . ALA A 1 129 ? 0.909 -5.091 -14.472 1.00 95.38 129 ALA A C 1
ATOM 1023 O O . ALA A 1 129 ? -0.128 -4.642 -13.986 1.00 95.38 129 ALA A O 1
ATOM 1024 N N . ALA A 1 130 ? 2.068 -5.095 -13.805 1.00 94.69 130 ALA A N 1
ATOM 1025 C CA . ALA A 1 130 ? 2.224 -4.591 -12.441 1.00 94.69 130 ALA A CA 1
ATOM 1026 C C . ALA A 1 130 ? 2.010 -3.068 -12.321 1.00 94.69 130 ALA A C 1
ATOM 1028 O O . ALA A 1 130 ? 1.586 -2.599 -11.270 1.00 94.69 130 ALA A O 1
ATOM 1029 N N . VAL A 1 131 ? 2.277 -2.297 -13.380 1.00 94.44 131 VAL A N 1
ATOM 1030 C CA . VAL A 1 131 ? 1.997 -0.850 -13.466 1.00 94.44 131 VAL A CA 1
ATOM 1031 C C . VAL A 1 131 ? 0.509 -0.594 -13.713 1.00 94.44 131 VAL A C 1
ATOM 1033 O O . VAL A 1 131 ? -0.079 0.288 -13.094 1.00 94.44 131 VAL A O 1
ATOM 1036 N N . ILE A 1 132 ? -0.115 -1.369 -14.603 1.00 93.56 132 ILE A N 1
ATOM 1037 C CA . ILE A 1 132 ? -1.518 -1.192 -14.998 1.00 93.56 132 ILE A CA 1
ATOM 1038 C C . ILE A 1 132 ? -2.470 -1.611 -13.878 1.00 93.56 132 ILE A C 1
ATOM 1040 O O . ILE A 1 132 ? -3.424 -0.893 -13.590 1.00 93.56 132 ILE A O 1
ATOM 1044 N N . TYR A 1 133 ? -2.222 -2.759 -13.246 1.00 91.81 133 TYR A N 1
ATOM 1045 C CA . TYR A 1 133 ? -3.154 -3.351 -12.290 1.00 91.81 133 TYR A CA 1
ATOM 1046 C C . TYR A 1 133 ? -3.568 -2.389 -11.161 1.00 91.81 133 TYR A C 1
ATOM 1048 O O . TYR A 1 133 ? -4.774 -2.214 -10.966 1.00 91.81 133 TYR A O 1
ATOM 1056 N N . PRO A 1 134 ? -2.638 -1.693 -10.470 1.00 87.94 134 PRO A N 1
ATOM 1057 C CA . PRO A 1 134 ? -3.003 -0.729 -9.446 1.00 87.94 134 PRO A CA 1
ATOM 1058 C C . PRO A 1 134 ? -3.924 0.369 -9.960 1.00 87.94 134 PRO A C 1
ATOM 1060 O O . PRO A 1 134 ? -4.845 0.717 -9.248 1.00 87.94 134 PRO A O 1
ATOM 1063 N N . VAL A 1 135 ? -3.748 0.889 -11.178 1.00 85.75 135 VAL A N 1
ATOM 1064 C CA . VAL A 1 135 ? -4.557 2.013 -11.699 1.00 85.75 135 VAL A CA 1
ATOM 1065 C C . VAL A 1 135 ? -6.045 1.663 -11.813 1.00 85.75 135 VAL A C 1
ATOM 1067 O O . VAL A 1 135 ? -6.890 2.526 -11.599 1.00 85.75 135 VAL A O 1
ATOM 1070 N N . PHE A 1 136 ? -6.369 0.402 -12.101 1.00 82.31 136 PHE A N 1
ATOM 1071 C CA . PHE A 1 136 ? -7.748 -0.071 -12.271 1.00 82.31 136 PHE A CA 1
ATOM 1072 C C . PHE A 1 136 ? -8.336 -0.734 -11.014 1.00 82.31 136 PHE A C 1
ATOM 1074 O O . PHE A 1 136 ? -9.460 -1.227 -11.061 1.00 82.31 136 PHE A O 1
ATOM 1081 N N . SER A 1 137 ? -7.588 -0.766 -9.907 1.00 76.88 137 SER A N 1
ATOM 1082 C CA . SER A 1 137 ? -7.948 -1.490 -8.678 1.00 76.88 137 SER A CA 1
ATOM 1083 C C . SER A 1 137 ? -8.441 -0.582 -7.535 1.00 76.88 137 SER A C 1
ATOM 1085 O O . SER A 1 137 ? -8.371 -0.997 -6.378 1.00 76.88 137 SER A O 1
ATOM 1087 N N . TRP A 1 138 ? -8.908 0.637 -7.837 1.00 64.69 138 TRP A N 1
ATOM 1088 C CA . TRP A 1 138 ? -9.430 1.614 -6.861 1.00 64.69 138 TRP A CA 1
ATOM 1089 C C . TRP A 1 138 ? -10.941 1.791 -6.966 1.00 64.69 138 TRP A C 1
ATOM 1091 O O . TRP A 1 138 ? -11.452 1.795 -8.110 1.00 64.69 138 TRP A O 1
#

Sequence (138 aa):
MNPPKIYDNYPLWIVIVSNILSLAVYAAGAYIMFTLSMITGILYIIYIILLERQFFIEGCIHCVYYGNTCAFGKGIIAPKFFKKGDPEKFCEREIGFKDFIPQVLVALVPLIVGIALLISRGFNPIILAAVIYPVFSW

Secondary structure (DSSP, 8-state):
-PPP---SS--HHHHHHHHHHHHHHHHHHHHHHHHH-HHHHHHHHHHHHHHHHHHHHHTGGGSTTTTS--TTSHHHHHHHHS----SHHHHS----HHHHHHHHHHHHHHHHHHHHHHHHS---HHHHHHHHHHHT--

pLDDT: mean 91.18, std 7.23, range [56.03, 98.44]

Radius of gyration: 17.54 Å; chains: 1; bounding box: 53×28×46 Å

Foldseek 3Di:
DPPDDDDLADDVVLQVVLQVLVVLLLVLLLVLLVVVHVVSSVVLVVLVVVLVVCCLVQPQLLDPLQCHHDSNRVNVVSVVPHHRDHVVSNVPDDDDPVNVVSVVCNLPVSLVSLVVCCVPVHHDVSSVCSNPSVVPSD